Protein AF-A0A660UMA3-F1 (afdb_monomer_lite)

Foldseek 3Di:
DPDDDDDPVVVPDDLVNLLVVLVVVLVVQLVVQVCCLPDPVNCVVLVDSCSVVLSVLSNCLSVVLSVVVSVCPDPDSVRCCVPDVVSVVSVVVSVVVVVCCSVCSPPVVVVVVVVD

Radius of gyration: 18.8 Å; chains: 1; bounding box: 37×28×65 Å

Secondary structure (DSSP, 8-state):
---SSS-GGGGG--HHHHHHHHHHHHHHHHHHHHHHHH-HHHHHHHT-SGGGGGHHHHHHHHHHHHHHHHTT-SSSHHHHHHH-HHHHHHHHHHHHHHHHHHHHHHHHHHHHHTT-

Structure (m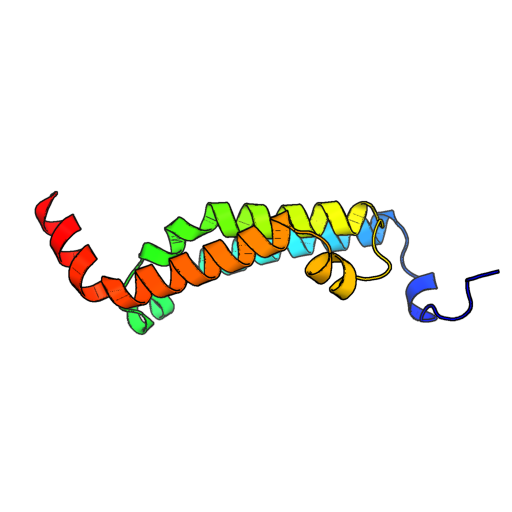mCIF, N/CA/C/O backbone):
data_AF-A0A660UMA3-F1
#
_entry.id   AF-A0A660UMA3-F1
#
loop_
_atom_site.group_PDB
_atom_site.id
_atom_site.type_symbol
_atom_site.label_atom_id
_atom_site.label_alt_id
_atom_site.label_comp_id
_atom_site.label_asym_id
_atom_site.label_entity_id
_atom_site.label_seq_id
_atom_site.pdbx_PDB_ins_code
_atom_site.Cartn_x
_atom_site.Cartn_y
_atom_site.Cartn_z
_atom_site.occupancy
_atom_site.B_iso_or_equiv
_atom_site.auth_seq_id
_atom_site.auth_comp_id
_atom_site.auth_asym_id
_atom_site.auth_atom_id
_atom_site.pdbx_PDB_model_num
ATOM 1 N N . ALA A 1 1 ? 10.921 -11.819 -33.090 1.00 39.62 1 ALA A N 1
ATOM 2 C CA . ALA A 1 1 ? 10.062 -10.691 -33.497 1.00 39.62 1 ALA A CA 1
ATOM 3 C C . ALA A 1 1 ? 8.926 -10.500 -32.493 1.00 39.62 1 ALA A C 1
ATOM 5 O O . ALA A 1 1 ? 7.891 -11.109 -32.684 1.00 39.62 1 ALA A O 1
ATOM 6 N N . VAL A 1 2 ? 9.103 -9.690 -31.439 1.00 38.75 2 VAL A N 1
ATOM 7 C CA . VAL A 1 2 ? 7.988 -9.103 -30.659 1.00 38.75 2 VAL A CA 1
ATOM 8 C C . VAL A 1 2 ? 8.496 -7.817 -29.989 1.00 38.75 2 VAL A C 1
ATOM 10 O O . VAL A 1 2 ? 8.976 -7.842 -28.866 1.00 38.75 2 VAL A O 1
ATOM 13 N N . ALA A 1 3 ? 8.445 -6.688 -30.695 1.00 47.72 3 ALA A N 1
ATOM 14 C CA . ALA A 1 3 ? 8.703 -5.361 -30.115 1.00 47.72 3 ALA A CA 1
ATOM 15 C C . ALA A 1 3 ? 7.902 -4.281 -30.862 1.00 47.72 3 ALA A C 1
ATOM 17 O O . ALA A 1 3 ? 8.418 -3.223 -31.197 1.00 47.72 3 ALA A O 1
ATOM 18 N N . ARG A 1 4 ? 6.643 -4.579 -31.212 1.00 47.53 4 ARG A N 1
ATOM 19 C CA . ARG A 1 4 ? 5.805 -3.682 -32.030 1.00 47.53 4 ARG A CA 1
ATOM 20 C C . ARG A 1 4 ? 4.614 -3.077 -31.282 1.00 47.53 4 ARG A C 1
ATOM 22 O O . ARG A 1 4 ? 3.744 -2.513 -31.922 1.00 47.53 4 ARG A O 1
ATOM 29 N N . ASN A 1 5 ? 4.575 -3.185 -29.949 1.00 56.69 5 ASN A N 1
ATOM 30 C CA . ASN A 1 5 ? 3.426 -2.738 -29.148 1.00 56.69 5 ASN A CA 1
ATOM 31 C C . ASN A 1 5 ? 3.786 -2.026 -27.831 1.00 56.69 5 ASN A C 1
ATOM 33 O O . ASN A 1 5 ? 2.961 -1.954 -26.924 1.00 56.69 5 ASN A O 1
ATOM 37 N N . HIS A 1 6 ? 5.011 -1.519 -27.675 1.00 60.38 6 HIS A N 1
ATOM 38 C CA . HIS A 1 6 ? 5.351 -0.699 -26.507 1.00 60.38 6 HIS A CA 1
ATOM 39 C C . HIS A 1 6 ? 5.175 0.780 -26.832 1.00 60.38 6 HIS A C 1
ATOM 41 O O . HIS A 1 6 ? 5.535 1.237 -27.917 1.00 60.38 6 HIS A O 1
ATOM 47 N N . ARG A 1 7 ? 4.557 1.515 -25.899 1.00 68.00 7 ARG A N 1
ATOM 48 C CA . ARG A 1 7 ? 4.317 2.951 -26.051 1.00 68.00 7 ARG A CA 1
ATOM 49 C C . ARG A 1 7 ? 5.671 3.656 -26.198 1.00 68.00 7 ARG A C 1
ATOM 51 O O . ARG A 1 7 ? 6.563 3.370 -25.402 1.00 68.00 7 ARG A O 1
ATOM 58 N N . PRO A 1 8 ? 5.830 4.589 -27.151 1.00 67.25 8 PRO A N 1
ATOM 59 C CA . PRO A 1 8 ? 7.105 5.267 -27.398 1.00 67.25 8 PRO A CA 1
ATOM 60 C C . PRO A 1 8 ? 7.641 6.019 -26.169 1.00 67.25 8 PRO A C 1
ATOM 62 O O . PRO A 1 8 ? 8.845 6.207 -26.042 1.00 67.25 8 PRO A O 1
ATOM 65 N N . THR A 1 9 ? 6.773 6.372 -25.216 1.00 70.12 9 THR A N 1
ATOM 66 C CA . THR A 1 9 ? 7.162 6.962 -23.930 1.00 70.12 9 THR A CA 1
ATOM 67 C C . THR A 1 9 ? 8.043 6.048 -23.072 1.00 70.12 9 THR A C 1
ATOM 69 O O . THR A 1 9 ? 8.801 6.560 -22.258 1.00 70.12 9 THR A O 1
ATOM 72 N N . LEU A 1 10 ? 8.005 4.717 -23.253 1.00 66.31 10 LEU A N 1
ATOM 73 C CA . LEU A 1 10 ? 8.838 3.790 -22.472 1.00 66.31 10 LEU A CA 1
ATOM 74 C C . LEU A 1 10 ? 10.337 3.912 -22.787 1.00 66.31 10 LEU A C 1
ATOM 76 O O . LEU A 1 10 ? 11.157 3.536 -21.958 1.00 66.31 10 LEU A O 1
ATOM 80 N N . ILE A 1 11 ? 10.695 4.462 -23.952 1.00 69.50 11 ILE A N 1
ATOM 81 C CA . ILE A 1 11 ? 12.086 4.572 -24.424 1.00 69.50 11 ILE A CA 1
ATOM 82 C C . ILE A 1 11 ? 12.920 5.504 -23.527 1.00 69.50 11 ILE A C 1
ATOM 84 O O . ILE A 1 11 ? 14.139 5.380 -23.471 1.00 69.50 11 ILE A O 1
ATOM 88 N N . GLN A 1 12 ? 12.273 6.420 -22.802 1.00 75.62 12 GLN A N 1
ATOM 89 C CA . GLN A 1 12 ? 12.945 7.406 -21.951 1.00 75.62 12 GLN A CA 1
ATOM 90 C C . GLN A 1 12 ? 13.220 6.911 -20.521 1.00 75.62 12 GLN A C 1
ATOM 92 O O . GLN A 1 12 ? 13.933 7.582 -19.778 1.00 75.62 12 GLN A O 1
ATOM 97 N N . TYR A 1 13 ? 12.671 5.763 -20.112 1.00 79.25 13 TYR A N 1
ATOM 98 C CA . TYR A 1 13 ? 12.861 5.249 -18.756 1.00 79.25 13 TYR A CA 1
ATOM 99 C C . TYR A 1 13 ? 14.098 4.356 -18.695 1.00 79.25 13 TYR A C 1
ATOM 101 O O . TYR A 1 13 ? 14.100 3.249 -19.233 1.00 79.25 13 TYR A O 1
ATOM 109 N N . THR A 1 14 ? 15.139 4.814 -18.001 1.00 86.69 14 THR A N 1
ATOM 110 C CA . THR A 1 14 ? 16.272 3.947 -17.663 1.00 86.69 14 THR A CA 1
ATOM 111 C C . THR A 1 14 ? 15.886 2.971 -16.540 1.00 86.69 14 THR A C 1
ATOM 113 O O . THR A 1 14 ? 15.015 3.291 -15.718 1.00 86.69 14 THR A O 1
ATOM 116 N N . PRO A 1 15 ? 16.512 1.782 -16.463 1.00 85.38 15 PRO A N 1
ATOM 117 C CA . PRO A 1 15 ? 16.269 0.823 -15.382 1.00 85.38 15 PRO A CA 1
ATOM 118 C C . PRO A 1 15 ? 16.489 1.412 -13.979 1.00 85.38 15 PRO A C 1
ATOM 120 O O . PRO A 1 15 ? 15.739 1.103 -13.047 1.00 85.38 15 PRO A O 1
ATOM 123 N N . GLU A 1 16 ? 17.479 2.294 -13.827 1.00 89.62 16 GLU A N 1
ATOM 124 C CA . GLU A 1 16 ? 17.785 2.975 -12.567 1.00 89.62 16 GLU A CA 1
ATOM 125 C C . GLU A 1 16 ? 16.663 3.942 -12.180 1.00 89.62 16 GLU A C 1
ATOM 127 O O . GLU A 1 16 ? 16.148 3.880 -11.062 1.00 89.62 16 GLU A O 1
ATOM 132 N N . LEU A 1 17 ? 16.224 4.794 -13.117 1.00 90.50 17 LEU A N 1
ATOM 133 C CA . LEU A 1 17 ? 15.121 5.727 -12.880 1.00 90.50 17 LEU A CA 1
ATOM 134 C C . LEU A 1 17 ? 13.849 4.969 -12.490 1.00 90.50 17 LEU A C 1
ATOM 136 O O . LEU A 1 17 ? 13.178 5.337 -11.526 1.00 90.50 17 LEU A O 1
ATOM 140 N N . LEU A 1 18 ? 13.536 3.886 -13.203 1.00 89.81 18 LEU A N 1
ATOM 141 C CA . LEU A 1 18 ? 12.358 3.072 -12.921 1.00 89.81 18 LEU A CA 1
ATOM 142 C C . LEU A 1 18 ? 12.419 2.453 -11.516 1.00 89.81 18 LEU A C 1
ATOM 144 O O . LEU A 1 18 ? 11.433 2.489 -10.781 1.00 89.81 18 LEU A O 1
ATOM 148 N N . THR A 1 19 ? 13.587 1.954 -11.114 1.00 90.44 19 THR A N 1
ATOM 149 C CA . THR A 1 19 ? 13.825 1.419 -9.766 1.00 90.44 19 THR A CA 1
ATOM 150 C C . THR A 1 19 ? 13.602 2.478 -8.685 1.00 90.44 19 THR A C 1
ATOM 152 O O . THR A 1 19 ? 12.927 2.207 -7.685 1.00 90.44 19 THR A O 1
ATOM 155 N N . HIS A 1 20 ? 14.099 3.700 -8.896 1.00 93.56 20 HIS A N 1
ATOM 156 C CA . HIS A 1 20 ? 13.879 4.814 -7.972 1.00 93.56 20 HIS A CA 1
ATOM 157 C C . HIS A 1 20 ? 12.398 5.185 -7.863 1.00 93.56 20 HIS A C 1
ATOM 159 O O . HIS A 1 20 ? 11.886 5.326 -6.752 1.00 93.56 20 HIS A O 1
ATOM 165 N N . LEU A 1 21 ? 11.689 5.283 -8.990 1.00 94.19 21 LEU A N 1
ATOM 166 C CA . LEU A 1 21 ? 10.262 5.610 -9.004 1.00 94.19 21 LEU A CA 1
ATOM 167 C C . LEU A 1 21 ? 9.415 4.535 -8.305 1.00 94.19 21 LEU A C 1
ATOM 169 O O . LEU A 1 21 ? 8.521 4.873 -7.526 1.00 94.19 21 LEU A O 1
ATOM 173 N N . ILE A 1 22 ? 9.709 3.249 -8.525 1.00 93.06 22 ILE A N 1
ATOM 174 C CA . ILE A 1 22 ? 9.013 2.139 -7.852 1.00 93.06 22 ILE A CA 1
ATOM 175 C C . ILE A 1 22 ? 9.274 2.176 -6.343 1.00 93.06 22 ILE A C 1
ATOM 177 O O . ILE A 1 22 ? 8.338 2.096 -5.551 1.00 93.06 22 ILE A O 1
ATOM 181 N N . THR A 1 23 ? 10.531 2.339 -5.930 1.00 94.19 23 THR A N 1
ATOM 182 C CA . THR A 1 23 ? 10.896 2.339 -4.505 1.00 94.19 23 THR A CA 1
ATOM 183 C C . THR A 1 23 ? 10.282 3.527 -3.764 1.00 94.19 23 THR A C 1
ATOM 185 O O . THR A 1 23 ? 9.706 3.357 -2.688 1.00 94.19 23 THR A O 1
ATOM 188 N N . LEU A 1 24 ? 10.350 4.727 -4.351 1.00 96.88 24 LEU A N 1
ATOM 189 C CA . LEU A 1 24 ? 9.771 5.931 -3.754 1.00 96.88 24 LEU A CA 1
ATOM 190 C C . LEU A 1 24 ? 8.248 5.845 -3.663 1.00 96.88 24 LEU A C 1
ATOM 192 O O . LEU A 1 24 ? 7.685 6.123 -2.607 1.00 96.88 24 LEU A O 1
ATOM 196 N N . SER A 1 25 ? 7.577 5.425 -4.738 1.00 96.38 25 SER A N 1
ATOM 197 C CA . SER A 1 25 ? 6.116 5.285 -4.728 1.00 96.38 25 SER A CA 1
ATOM 198 C C . SER A 1 25 ? 5.641 4.232 -3.725 1.00 96.38 25 SER A C 1
ATOM 200 O O . SER A 1 25 ? 4.657 4.472 -3.028 1.00 96.38 25 SER A O 1
ATOM 202 N N . ALA A 1 26 ? 6.364 3.117 -3.576 1.00 96.31 26 ALA A N 1
ATOM 203 C CA . ALA A 1 26 ? 6.082 2.111 -2.555 1.00 96.31 26 ALA A CA 1
ATOM 204 C C . ALA A 1 26 ? 6.176 2.691 -1.132 1.00 96.31 26 ALA A C 1
ATOM 206 O O . ALA A 1 26 ? 5.257 2.516 -0.331 1.00 96.31 26 ALA A O 1
ATOM 207 N N . GLY A 1 27 ? 7.244 3.436 -0.827 1.00 96.94 27 GLY A N 1
ATOM 208 C CA . GLY A 1 27 ? 7.397 4.104 0.468 1.00 96.94 27 GLY A CA 1
ATOM 209 C C . GLY A 1 27 ? 6.282 5.118 0.741 1.00 96.94 27 GLY A C 1
ATOM 210 O O . GLY A 1 27 ? 5.665 5.088 1.806 1.00 96.94 27 GLY A O 1
ATOM 211 N N . ILE A 1 28 ? 5.964 5.963 -0.246 1.00 97.69 28 ILE A N 1
ATOM 212 C CA . ILE A 1 28 ? 4.879 6.951 -0.148 1.00 97.69 28 ILE A CA 1
ATOM 213 C C . ILE A 1 28 ? 3.531 6.260 0.079 1.00 97.69 28 ILE A C 1
ATOM 215 O O . ILE A 1 28 ? 2.757 6.724 0.910 1.00 97.69 28 ILE A O 1
ATOM 219 N N . ALA A 1 29 ? 3.251 5.142 -0.596 1.00 96.38 29 ALA A N 1
ATOM 220 C CA . ALA A 1 29 ? 2.003 4.402 -0.421 1.00 96.38 29 ALA A CA 1
ATOM 221 C C . ALA A 1 29 ? 1.841 3.863 1.011 1.00 96.38 29 ALA A C 1
ATOM 223 O O . ALA A 1 29 ? 0.765 3.987 1.598 1.00 96.38 29 ALA A O 1
ATOM 224 N N . VAL A 1 30 ? 2.911 3.315 1.598 1.00 96.25 30 VAL A N 1
ATOM 225 C CA . VAL A 1 30 ? 2.897 2.833 2.991 1.00 96.25 30 VAL A CA 1
ATOM 226 C C . VAL A 1 30 ? 2.677 3.986 3.969 1.00 96.25 30 VAL A C 1
ATOM 228 O O . VAL A 1 30 ? 1.831 3.882 4.856 1.00 96.25 30 VAL A O 1
ATOM 231 N N . VAL A 1 31 ? 3.395 5.100 3.797 1.00 95.94 31 VAL A N 1
ATOM 232 C CA . VAL A 1 31 ? 3.241 6.286 4.656 1.00 95.94 31 VAL A CA 1
ATOM 233 C C . VAL A 1 31 ? 1.845 6.893 4.517 1.00 95.94 31 VAL A C 1
ATOM 235 O O . VAL A 1 31 ? 1.225 7.242 5.518 1.00 95.94 31 VAL A O 1
ATOM 238 N N . ALA A 1 32 ? 1.306 6.971 3.301 1.00 95.06 32 ALA A N 1
ATOM 239 C CA . ALA A 1 32 ? -0.050 7.451 3.067 1.00 95.06 32 ALA A CA 1
ATOM 240 C C . ALA A 1 32 ? -1.088 6.576 3.783 1.00 95.06 32 ALA A C 1
ATOM 242 O O . ALA A 1 32 ? -1.999 7.107 4.416 1.00 95.06 32 ALA A O 1
ATOM 243 N N . PHE A 1 33 ? -0.925 5.249 3.748 1.00 92.75 33 PHE A N 1
ATOM 244 C CA . PHE A 1 33 ? -1.799 4.335 4.480 1.00 92.75 33 PHE A CA 1
ATOM 245 C C . PHE A 1 33 ? -1.668 4.491 6.003 1.00 92.75 33 PHE A C 1
ATOM 247 O O . PHE A 1 33 ? -2.678 4.505 6.701 1.00 92.75 33 PHE A O 1
ATOM 254 N N . LEU A 1 34 ? -0.447 4.659 6.519 1.00 92.12 34 LEU A N 1
ATOM 255 C CA . LEU A 1 34 ? -0.196 4.944 7.936 1.00 92.12 34 LEU A CA 1
ATOM 256 C C . LEU A 1 34 ? -0.928 6.205 8.402 1.00 92.12 34 LEU A C 1
ATOM 258 O O . LEU A 1 34 ? -1.656 6.169 9.392 1.00 92.12 34 LEU A O 1
ATOM 262 N N . LEU A 1 35 ? -0.760 7.304 7.665 1.00 91.94 35 LEU A N 1
ATOM 263 C CA . LEU A 1 35 ? -1.414 8.577 7.967 1.00 91.94 35 LEU A CA 1
ATOM 264 C C . LEU A 1 35 ? -2.937 8.465 7.859 1.00 91.94 35 LEU A C 1
ATOM 266 O O . LEU A 1 35 ? -3.652 9.025 8.685 1.00 91.94 35 LEU A O 1
ATOM 270 N N . TYR A 1 36 ? -3.436 7.713 6.877 1.00 88.75 36 TYR A N 1
ATOM 271 C CA . TYR A 1 36 ? -4.860 7.429 6.737 1.00 88.75 36 TYR A CA 1
ATOM 272 C C . TYR A 1 36 ? -5.414 6.645 7.933 1.00 88.75 36 TYR A C 1
ATOM 274 O O . TYR A 1 36 ? -6.439 7.040 8.489 1.00 88.75 36 TYR A O 1
ATOM 282 N N . GLY A 1 37 ? -4.738 5.569 8.348 1.00 85.62 37 GLY A N 1
ATOM 283 C CA . GLY A 1 37 ? -5.179 4.705 9.445 1.00 85.62 37 GLY A CA 1
ATOM 284 C C . GLY A 1 37 ? -5.129 5.378 10.819 1.00 85.62 37 GLY A C 1
ATOM 285 O O . GLY A 1 37 ? -5.924 5.031 11.685 1.00 85.62 37 GLY A O 1
ATOM 286 N N . LEU A 1 38 ? -4.233 6.352 11.001 1.00 85.94 38 LEU A N 1
ATOM 287 C CA . LEU A 1 38 ? -4.093 7.140 12.232 1.00 85.94 38 LEU A CA 1
ATOM 288 C C . LEU A 1 38 ? -4.926 8.429 12.247 1.00 85.94 38 LEU A C 1
ATOM 290 O O . LEU A 1 38 ? -5.011 9.088 13.280 1.00 85.94 38 LEU A O 1
ATOM 294 N N . SER A 1 39 ? -5.510 8.829 11.117 1.00 87.31 39 SER A N 1
ATOM 295 C CA . SER A 1 39 ? -6.247 10.088 11.030 1.00 87.31 39 SER A CA 1
ATOM 296 C C . SER A 1 39 ? -7.507 10.056 11.894 1.00 87.31 39 SER A C 1
ATOM 298 O O . SER A 1 39 ? -8.357 9.178 11.735 1.00 87.31 39 SER A O 1
ATOM 300 N N . GLU A 1 40 ? -7.691 11.085 12.724 1.00 81.50 40 GLU A N 1
ATOM 301 C CA . GLU A 1 40 ? -8.909 11.289 13.522 1.00 81.50 40 GLU A CA 1
ATOM 302 C C . GLU A 1 40 ? -10.176 11.289 12.658 1.00 81.50 40 GLU A C 1
ATOM 304 O O . GLU A 1 40 ? -11.218 10.795 13.078 1.00 81.50 40 GLU A O 1
ATOM 309 N N . ARG A 1 41 ? -10.082 11.774 11.412 1.00 80.69 41 ARG A N 1
ATOM 310 C CA . ARG A 1 41 ? -11.193 11.751 10.454 1.00 80.69 41 ARG A CA 1
ATOM 311 C C . ARG A 1 41 ? -11.610 10.325 10.099 1.00 80.69 41 ARG A C 1
ATOM 313 O O . ARG A 1 41 ? -12.804 10.053 10.010 1.00 80.69 41 ARG A O 1
ATOM 320 N N . THR A 1 42 ? -10.648 9.428 9.893 1.00 79.62 42 THR A N 1
ATOM 321 C CA . THR A 1 42 ? -10.909 8.011 9.603 1.00 79.62 42 THR A CA 1
ATOM 322 C C . THR A 1 42 ? -11.521 7.334 10.824 1.00 79.62 42 THR A C 1
ATOM 324 O O . THR A 1 42 ? -12.537 6.653 10.701 1.00 79.62 42 THR A O 1
ATOM 327 N N . VAL A 1 43 ? -10.970 7.594 12.013 1.00 79.44 43 VAL A N 1
ATOM 328 C CA . VAL A 1 43 ? -11.511 7.066 13.274 1.00 79.44 43 VAL A CA 1
ATOM 329 C C . VAL A 1 43 ? -12.946 7.544 13.496 1.00 79.44 43 VAL A C 1
ATOM 331 O O . VAL A 1 43 ? -13.807 6.731 13.808 1.00 79.44 43 VAL A O 1
ATOM 334 N N . ALA A 1 44 ? -13.238 8.824 13.260 1.00 77.12 44 ALA A N 1
ATOM 335 C CA . ALA A 1 44 ? -14.584 9.380 13.386 1.00 77.12 44 ALA A CA 1
ATOM 336 C C . ALA A 1 44 ? -15.562 8.823 12.337 1.00 77.12 44 ALA A C 1
ATOM 338 O O . ALA A 1 44 ? -16.734 8.612 12.637 1.00 77.12 44 ALA A O 1
ATOM 339 N N . GLN A 1 45 ? -15.096 8.572 11.110 1.00 77.25 45 GLN A N 1
ATOM 340 C CA . GLN A 1 45 ? -15.938 8.061 10.026 1.00 77.25 45 GLN A CA 1
ATOM 341 C C . GLN A 1 45 ? -16.329 6.592 10.222 1.00 77.25 45 GLN A C 1
ATOM 343 O O . GLN A 1 45 ? -17.439 6.203 9.863 1.00 77.25 45 GLN A O 1
ATOM 348 N N . PHE A 1 46 ? -15.424 5.777 10.762 1.00 73.25 46 PHE A N 1
ATOM 349 C CA . PHE A 1 46 ? -15.647 4.341 10.930 1.00 73.25 46 PHE A CA 1
ATOM 350 C C . PHE A 1 46 ? -15.916 3.925 12.380 1.00 73.25 46 PHE A C 1
ATOM 352 O O . PHE A 1 46 ? -16.259 2.771 12.615 1.00 73.25 46 PHE A O 1
ATOM 359 N N . GLY A 1 47 ? -15.773 4.841 13.342 1.00 68.12 47 GLY A N 1
ATOM 360 C CA . GLY A 1 47 ? -15.955 4.568 14.768 1.00 68.12 47 GLY A CA 1
ATOM 361 C C . GLY A 1 47 ? -14.935 3.571 15.314 1.00 68.12 47 GLY A C 1
ATOM 362 O O . GLY A 1 47 ? -15.287 2.730 16.131 1.00 68.12 47 GLY A O 1
ATOM 363 N N . THR A 1 48 ? -13.710 3.548 14.775 1.00 70.38 48 THR A N 1
ATOM 364 C CA . THR A 1 48 ? -12.659 2.633 15.241 1.00 70.38 48 THR A CA 1
ATOM 365 C C . THR A 1 48 ? -11.260 3.009 14.730 1.00 70.38 48 THR A C 1
ATOM 367 O O . THR A 1 48 ? -11.092 3.448 13.593 1.00 70.38 48 THR A O 1
ATOM 370 N N . SER A 1 49 ? -10.240 2.777 15.567 1.00 72.81 49 SER A N 1
ATOM 371 C CA . SER A 1 49 ? -8.807 2.887 15.233 1.00 72.81 49 SER A CA 1
ATOM 372 C C . SER A 1 49 ? -8.182 1.553 14.765 1.00 72.81 49 SER A C 1
ATOM 374 O O . SER A 1 49 ? -6.982 1.456 14.510 1.00 72.81 49 SER A O 1
ATOM 376 N N . TYR A 1 50 ? -8.973 0.483 14.610 1.00 75.19 50 TYR A N 1
ATOM 377 C CA . TYR A 1 50 ? -8.447 -0.867 14.341 1.00 75.19 50 TYR A CA 1
ATOM 378 C C . TYR A 1 50 ? -7.827 -1.040 12.944 1.00 75.19 50 TYR A C 1
ATOM 380 O O . TYR A 1 50 ? -7.106 -2.007 12.700 1.00 75.19 50 TYR A O 1
ATOM 388 N N . PHE A 1 51 ? -8.018 -0.083 12.034 1.00 77.19 51 PHE A N 1
ATOM 389 C CA . PHE A 1 51 ? -7.433 -0.112 10.690 1.00 77.19 51 PHE A CA 1
ATOM 390 C C . PHE A 1 51 ? -5.905 -0.220 10.692 1.00 77.19 51 PHE A C 1
ATOM 392 O O . PHE A 1 51 ? -5.340 -0.863 9.800 1.00 77.19 51 PHE A O 1
ATOM 399 N N . ILE A 1 52 ? -5.238 0.330 11.713 1.00 85.38 52 ILE A N 1
ATOM 400 C CA . ILE A 1 52 ? -3.780 0.264 11.838 1.00 85.38 52 ILE A CA 1
ATOM 401 C C . ILE A 1 52 ? -3.259 -1.174 11.958 1.00 85.38 52 ILE A 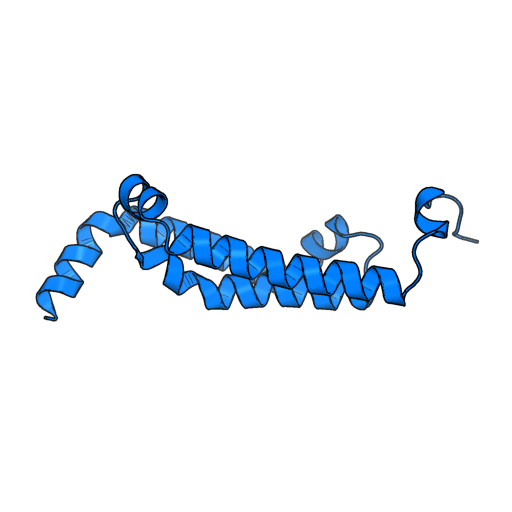C 1
ATOM 403 O O . ILE A 1 52 ? -2.164 -1.467 11.483 1.00 85.38 52 ILE A O 1
ATOM 407 N N . TYR A 1 53 ? -4.053 -2.111 12.487 1.00 86.75 53 TYR A N 1
ATOM 408 C CA . TYR A 1 53 ? -3.651 -3.518 12.589 1.00 86.75 53 TYR A CA 1
ATOM 409 C C . TYR A 1 53 ? -3.525 -4.206 11.226 1.00 86.75 53 TYR A C 1
ATOM 411 O O . TYR A 1 53 ? -2.852 -5.228 11.112 1.00 86.75 53 TYR A O 1
ATOM 419 N N . THR A 1 54 ? -4.109 -3.635 10.169 1.00 90.75 54 THR A N 1
ATOM 420 C CA . THR A 1 54 ? -3.924 -4.140 8.799 1.00 90.75 54 THR A CA 1
ATOM 421 C C . THR A 1 54 ? -2.632 -3.647 8.139 1.00 90.75 54 THR A C 1
ATOM 423 O O . THR A 1 54 ? -2.292 -4.105 7.047 1.00 90.75 54 THR A O 1
ATOM 426 N N . LEU A 1 55 ? -1.870 -2.764 8.798 1.00 92.38 55 LEU A N 1
ATOM 427 C CA . LEU A 1 55 ? -0.633 -2.189 8.269 1.00 92.38 55 LEU A CA 1
ATOM 428 C C . LEU A 1 55 ? 0.390 -3.241 7.810 1.00 92.38 55 LEU A C 1
ATOM 430 O O . LEU A 1 55 ? 0.857 -3.109 6.679 1.00 92.38 55 LEU A O 1
ATOM 434 N N . PRO A 1 56 ? 0.743 -4.288 8.590 1.00 93.38 56 PRO A N 1
ATOM 435 C CA . PRO A 1 56 ? 1.730 -5.272 8.138 1.00 93.38 56 PRO A CA 1
ATOM 436 C C . PRO A 1 56 ? 1.321 -5.956 6.827 1.00 93.38 56 PRO A C 1
ATOM 438 O O . PRO A 1 56 ? 2.165 -6.259 5.984 1.00 93.38 56 PRO A O 1
ATOM 441 N N . LEU A 1 57 ? 0.013 -6.144 6.625 1.00 9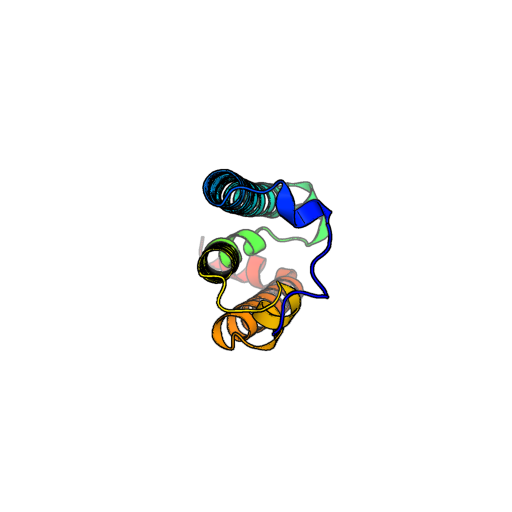4.12 57 LEU A N 1
ATOM 442 C CA . LEU A 1 57 ? -0.540 -6.744 5.417 1.00 94.12 57 LEU A CA 1
ATOM 443 C C . LEU A 1 57 ? -0.442 -5.796 4.214 1.00 94.12 57 LEU A C 1
ATOM 445 O O . LEU A 1 57 ? -0.053 -6.224 3.127 1.00 94.12 57 LEU A O 1
ATOM 449 N N . VAL A 1 58 ? -0.728 -4.504 4.411 1.00 94.06 58 VAL A N 1
ATOM 450 C CA . VAL A 1 58 ? -0.552 -3.471 3.375 1.00 94.06 58 VAL A CA 1
ATOM 451 C C . VAL A 1 58 ? 0.921 -3.329 2.994 1.00 94.06 58 VAL A C 1
ATOM 453 O O . VAL A 1 58 ? 1.249 -3.306 1.809 1.00 94.06 58 VAL A O 1
ATOM 456 N N . VAL A 1 59 ? 1.818 -3.306 3.981 1.00 95.75 59 VAL A N 1
ATOM 457 C CA . VAL A 1 59 ? 3.272 -3.261 3.769 1.00 95.75 59 VAL A CA 1
ATOM 458 C C . VAL A 1 59 ? 3.731 -4.447 2.920 1.00 95.75 59 VAL A C 1
ATOM 460 O O . VAL A 1 59 ? 4.447 -4.260 1.933 1.00 95.75 59 VAL A O 1
ATOM 463 N N . TYR A 1 60 ? 3.269 -5.658 3.245 1.00 95.62 60 TYR A N 1
ATOM 464 C CA . TYR A 1 60 ? 3.549 -6.844 2.438 1.00 95.62 60 TYR A CA 1
ATOM 465 C C . TYR A 1 60 ? 3.035 -6.697 0.999 1.00 95.62 60 TYR A C 1
ATOM 467 O O . TYR A 1 60 ? 3.789 -6.955 0.059 1.00 95.62 60 TYR A O 1
ATOM 475 N N . ALA A 1 61 ? 1.782 -6.266 0.812 1.00 94.75 61 ALA A N 1
ATOM 476 C CA . ALA A 1 61 ? 1.182 -6.096 -0.513 1.00 94.75 61 ALA A CA 1
ATOM 477 C C . ALA A 1 61 ? 2.004 -5.134 -1.383 1.00 94.75 61 ALA A C 1
ATOM 479 O O . ALA A 1 61 ? 2.366 -5.465 -2.515 1.00 94.75 61 ALA A O 1
ATOM 480 N N . VAL A 1 62 ? 2.335 -3.964 -0.831 1.00 96.12 62 VAL A N 1
ATOM 481 C CA . VAL A 1 62 ? 3.069 -2.902 -1.527 1.00 96.12 62 VAL A CA 1
ATOM 482 C C . VAL A 1 62 ? 4.471 -3.368 -1.909 1.00 96.12 62 VAL A C 1
ATOM 484 O O . VAL A 1 62 ? 4.857 -3.256 -3.074 1.00 96.12 62 VAL A O 1
ATOM 487 N N . PHE A 1 63 ? 5.226 -3.952 -0.974 1.00 94.75 63 PHE A N 1
ATOM 488 C CA . PHE A 1 63 ? 6.574 -4.430 -1.282 1.00 94.75 63 PHE A CA 1
ATOM 489 C C . PHE A 1 63 ? 6.579 -5.634 -2.219 1.00 94.75 63 PHE A C 1
ATOM 491 O O . PHE A 1 63 ? 7.460 -5.735 -3.074 1.00 94.75 63 PHE A O 1
ATOM 498 N N . ARG A 1 64 ? 5.581 -6.519 -2.132 1.00 94.12 64 ARG A N 1
ATOM 499 C CA . ARG A 1 64 ? 5.435 -7.618 -3.087 1.00 94.12 64 ARG A CA 1
ATOM 500 C C . ARG A 1 64 ? 5.185 -7.088 -4.496 1.00 94.12 64 ARG A C 1
ATOM 502 O O . ARG A 1 64 ? 5.852 -7.529 -5.431 1.00 94.12 64 ARG A O 1
ATOM 509 N N . PHE A 1 65 ? 4.285 -6.120 -4.643 1.00 92.81 65 PHE A N 1
ATOM 510 C CA . PHE A 1 65 ? 4.020 -5.480 -5.928 1.00 92.81 65 PHE A CA 1
ATOM 511 C C . PHE A 1 65 ? 5.265 -4.776 -6.486 1.00 92.81 65 PHE A C 1
ATOM 513 O O . PHE A 1 65 ? 5.603 -4.969 -7.657 1.00 92.81 65 PHE A O 1
ATOM 520 N N . ALA A 1 66 ? 5.988 -4.027 -5.648 1.00 93.12 66 ALA A N 1
ATOM 521 C CA . ALA A 1 66 ? 7.239 -3.371 -6.024 1.00 93.12 66 ALA A CA 1
ATOM 522 C C . ALA A 1 66 ? 8.295 -4.387 -6.494 1.00 93.12 66 ALA A C 1
ATOM 524 O O . ALA A 1 66 ? 8.828 -4.259 -7.595 1.00 93.12 66 ALA A O 1
ATOM 525 N N . MET A 1 67 ? 8.527 -5.453 -5.721 1.00 92.19 67 MET A N 1
ATOM 526 C CA . MET A 1 67 ? 9.469 -6.520 -6.068 1.00 92.19 67 MET A CA 1
ATOM 527 C C . MET A 1 67 ? 9.118 -7.192 -7.404 1.00 92.19 67 MET A C 1
ATOM 529 O O . MET A 1 67 ? 10.003 -7.411 -8.231 1.00 92.19 67 MET A O 1
ATOM 533 N N . LEU A 1 68 ? 7.847 -7.541 -7.632 1.00 91.62 68 LEU A N 1
ATOM 534 C CA . LEU A 1 68 ? 7.426 -8.182 -8.884 1.00 91.62 68 LEU A CA 1
ATOM 535 C C . LEU A 1 68 ? 7.534 -7.227 -10.079 1.00 91.62 68 LEU A C 1
ATOM 537 O O . LEU A 1 68 ? 7.884 -7.667 -11.174 1.00 91.62 68 LEU A O 1
ATOM 541 N N . SER A 1 69 ? 7.282 -5.935 -9.860 1.00 90.06 69 SER A N 1
ATOM 542 C CA . SER A 1 69 ? 7.437 -4.902 -10.887 1.00 90.06 69 SER A CA 1
ATOM 543 C C . SER A 1 69 ? 8.902 -4.741 -11.298 1.00 90.06 69 SER A C 1
ATOM 545 O O . SER A 1 69 ? 9.199 -4.703 -12.488 1.00 90.06 69 SER A O 1
ATOM 547 N N . MET A 1 70 ? 9.828 -4.742 -10.332 1.00 89.06 70 MET A N 1
ATOM 548 C CA . MET A 1 70 ? 11.273 -4.654 -10.595 1.00 89.06 70 MET A CA 1
ATOM 549 C C . MET A 1 70 ? 11.827 -5.894 -11.306 1.00 89.06 70 MET A C 1
ATOM 551 O O . MET A 1 70 ? 12.750 -5.779 -12.106 1.00 89.06 70 MET A O 1
ATOM 555 N N . LYS A 1 71 ? 11.260 -7.083 -11.057 1.00 87.12 71 LYS A N 1
ATOM 556 C CA . LYS A 1 71 ? 11.661 -8.317 -11.755 1.00 87.12 71 LYS A CA 1
ATOM 557 C C . LYS A 1 71 ? 11.265 -8.341 -13.233 1.00 87.12 71 LYS A C 1
ATOM 559 O O . LYS A 1 71 ? 11.778 -9.183 -13.965 1.00 87.12 71 LYS A O 1
ATOM 564 N N . GLY A 1 72 ? 10.320 -7.501 -13.665 1.00 82.56 72 GLY A N 1
ATOM 565 C CA . GLY A 1 72 ? 9.866 -7.451 -15.059 1.00 82.56 72 GLY A CA 1
ATOM 566 C C . GLY A 1 72 ? 9.271 -8.766 -15.582 1.00 82.56 72 GLY A C 1
ATOM 567 O O . GLY A 1 72 ? 9.235 -8.992 -16.786 1.00 82.56 72 GLY A O 1
ATOM 568 N N . THR A 1 73 ? 8.822 -9.664 -14.696 1.00 77.81 73 THR A N 1
ATOM 569 C CA . THR A 1 73 ? 8.348 -11.012 -15.073 1.00 77.81 73 THR A CA 1
ATOM 570 C C . THR A 1 73 ? 6.993 -10.986 -15.788 1.00 77.81 73 THR A C 1
ATOM 572 O O . THR A 1 73 ? 6.621 -11.951 -16.453 1.00 77.81 73 THR A O 1
ATOM 575 N N . TYR A 1 74 ? 6.248 -9.886 -15.661 1.00 82.25 74 TYR A N 1
ATOM 576 C CA . TYR A 1 74 ? 4.918 -9.720 -16.237 1.00 82.25 74 TYR A CA 1
ATOM 577 C C . TYR A 1 74 ? 4.921 -8.629 -17.318 1.00 82.25 74 TYR A C 1
ATOM 579 O O . TYR A 1 74 ? 5.598 -7.617 -17.139 1.00 82.25 74 TYR A O 1
ATOM 587 N N . PRO A 1 75 ? 4.124 -8.770 -18.399 1.00 77.19 75 PRO A N 1
ATOM 588 C CA . PRO A 1 75 ? 4.045 -7.775 -19.478 1.00 77.19 75 PRO A CA 1
ATOM 589 C C . PRO A 1 75 ? 3.545 -6.396 -19.026 1.00 77.19 75 PRO A C 1
ATOM 591 O O . PRO A 1 75 ? 3.711 -5.409 -19.737 1.00 77.19 75 PRO A O 1
ATOM 594 N N . GLY A 1 76 ? 2.887 -6.332 -17.867 1.00 82.94 76 GLY A N 1
ATOM 595 C CA . GLY A 1 76 ? 2.364 -5.105 -17.292 1.00 82.94 76 GLY A CA 1
ATOM 596 C C . GLY A 1 76 ? 1.799 -5.310 -15.883 1.00 82.94 76 GLY A C 1
ATOM 597 O O . GLY A 1 76 ? 1.655 -6.449 -15.426 1.00 82.94 76 GLY A O 1
ATOM 598 N N . PRO A 1 77 ? 1.446 -4.211 -15.195 1.00 84.25 77 PRO A N 1
ATOM 599 C CA . PRO A 1 77 ? 1.000 -4.234 -13.801 1.00 84.25 77 PRO A CA 1
ATOM 600 C C . PRO A 1 77 ? -0.341 -4.953 -13.612 1.00 84.25 77 PRO A C 1
ATOM 602 O O . PRO A 1 77 ? -0.546 -5.614 -12.601 1.00 84.25 77 PRO A O 1
ATOM 605 N N . THR A 1 78 ? -1.245 -4.885 -14.592 1.00 87.62 78 THR A N 1
ATOM 606 C CA . THR A 1 78 ? -2.532 -5.597 -14.540 1.00 87.62 78 THR A CA 1
ATOM 607 C C . THR A 1 78 ? -2.330 -7.109 -14.535 1.00 87.62 78 THR A C 1
ATOM 609 O O . THR A 1 78 ? -2.919 -7.813 -13.722 1.00 87.62 78 THR A O 1
ATOM 612 N N . GLU A 1 79 ? -1.445 -7.607 -15.400 1.00 86.94 79 GLU A N 1
ATOM 613 C CA . GLU A 1 79 ? -1.169 -9.039 -15.506 1.00 86.94 79 GLU A CA 1
ATOM 614 C C . GLU A 1 79 ? -0.482 -9.572 -14.242 1.00 86.94 79 GLU A C 1
ATOM 616 O O . GLU A 1 79 ? -0.773 -10.680 -13.801 1.00 86.94 79 GLU A O 1
ATOM 621 N N . LEU A 1 80 ? 0.384 -8.762 -13.623 1.00 89.06 80 LEU A N 1
ATOM 622 C CA . LEU A 1 80 ? 0.998 -9.054 -12.327 1.00 89.06 80 LEU A CA 1
ATOM 623 C C . LEU A 1 80 ? -0.074 -9.285 -11.256 1.00 89.06 80 LEU A C 1
ATOM 625 O O . LEU A 1 80 ? -0.056 -10.315 -10.583 1.00 89.06 80 LEU A O 1
ATOM 629 N N . ILE A 1 81 ? -1.036 -8.365 -11.138 1.00 89.00 81 ILE A N 1
ATOM 630 C CA . ILE A 1 81 ? -2.129 -8.456 -10.158 1.00 89.00 81 ILE A CA 1
ATOM 631 C C . ILE A 1 81 ? -3.007 -9.689 -10.426 1.00 89.00 81 ILE A C 1
ATOM 633 O O . ILE A 1 81 ? -3.421 -10.376 -9.492 1.00 89.00 81 ILE A O 1
ATOM 637 N N . LEU A 1 82 ? -3.278 -9.997 -11.696 1.00 91.06 82 LEU A N 1
ATOM 638 C CA . LEU A 1 82 ? -4.150 -11.107 -12.096 1.00 91.06 82 LEU A CA 1
ATOM 639 C C . LEU A 1 82 ? -3.485 -12.488 -12.040 1.00 91.06 82 LEU A C 1
ATOM 641 O O . LEU A 1 82 ? -4.192 -13.494 -11.962 1.00 91.06 82 LEU A O 1
ATOM 645 N N . ARG A 1 83 ? -2.153 -12.571 -12.067 1.00 89.50 83 ARG A N 1
ATOM 646 C CA . ARG A 1 83 ? -1.436 -13.858 -12.061 1.00 89.50 83 ARG A CA 1
ATOM 647 C C . ARG A 1 83 ? -0.752 -14.190 -10.742 1.00 89.50 83 ARG A C 1
ATOM 649 O O . ARG A 1 83 ? -0.567 -15.373 -10.450 1.00 89.50 83 ARG A O 1
ATOM 656 N N . ASP A 1 84 ? -0.375 -13.198 -9.938 1.00 92.50 84 ASP A N 1
ATOM 657 C CA . ASP A 1 84 ? 0.308 -13.459 -8.674 1.00 92.50 84 ASP A CA 1
ATOM 658 C C . ASP A 1 84 ? -0.681 -13.873 -7.570 1.00 92.50 84 ASP A C 1
ATOM 660 O O . ASP A 1 84 ? -1.315 -13.047 -6.911 1.00 92.50 84 ASP A O 1
ATOM 664 N N . ARG A 1 85 ? -0.800 -15.191 -7.353 1.00 92.69 85 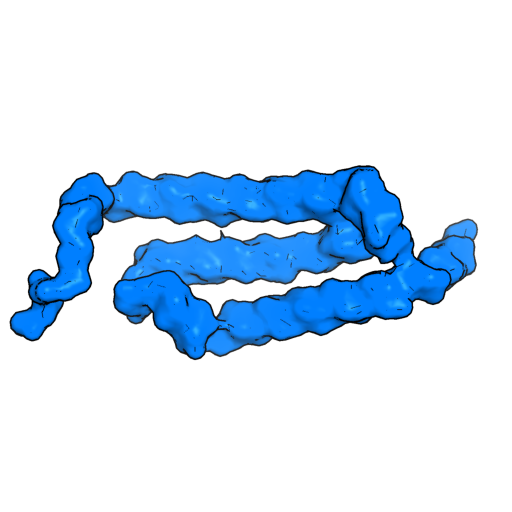ARG A N 1
ATOM 665 C CA . ARG A 1 85 ? -1.710 -15.769 -6.345 1.00 92.69 85 ARG A CA 1
ATOM 666 C C . ARG A 1 85 ? -1.476 -15.232 -4.929 1.00 92.69 85 ARG A C 1
ATOM 668 O O . ARG A 1 85 ? -2.463 -14.945 -4.256 1.00 92.69 85 ARG A O 1
ATOM 675 N N . PRO A 1 86 ? -0.230 -15.081 -4.436 1.00 92.12 86 PRO A N 1
ATOM 676 C CA . PRO A 1 86 ? -0.052 -14.590 -3.076 1.00 92.12 86 PRO A CA 1
ATOM 677 C C . PRO A 1 86 ? -0.454 -13.118 -2.929 1.00 92.12 86 PRO A C 1
ATOM 679 O O . PRO A 1 86 ? -1.042 -12.775 -1.911 1.00 92.12 86 PRO A O 1
ATOM 682 N N . PHE A 1 87 ? -0.234 -12.268 -3.939 1.00 92.12 87 PHE A N 1
ATOM 683 C CA . PHE A 1 87 ? -0.734 -10.890 -3.932 1.00 92.12 87 PHE A CA 1
ATOM 684 C C . PHE A 1 87 ? -2.269 -10.836 -3.889 1.00 92.12 87 PHE A C 1
ATOM 686 O O . PHE A 1 87 ? -2.838 -10.074 -3.109 1.00 92.12 87 PHE A O 1
ATOM 693 N N . GLN A 1 88 ? -2.951 -11.693 -4.655 1.00 94.38 88 GLN A N 1
ATOM 694 C CA . GLN A 1 88 ? -4.414 -11.806 -4.594 1.00 94.38 88 GLN A CA 1
ATOM 695 C C . GLN A 1 88 ? -4.903 -12.247 -3.217 1.00 94.38 88 GLN A C 1
ATOM 697 O O . GLN A 1 88 ? -5.838 -11.654 -2.682 1.00 94.38 88 GLN A O 1
ATOM 702 N N . LEU A 1 89 ? -4.253 -13.251 -2.622 1.00 95.69 89 LEU A N 1
ATOM 703 C CA . LEU A 1 89 ? -4.587 -13.721 -1.280 1.00 95.69 89 LEU A CA 1
ATOM 704 C C . LEU A 1 89 ? -4.449 -12.595 -0.250 1.00 95.69 89 LEU A C 1
ATOM 706 O O . LEU A 1 89 ? -5.315 -12.445 0.607 1.00 95.69 89 LEU A O 1
ATOM 710 N N . THR A 1 90 ? -3.400 -11.778 -0.358 1.00 94.25 90 THR A N 1
ATOM 711 C CA . THR A 1 90 ? -3.207 -10.602 0.495 1.00 94.25 90 THR A CA 1
ATOM 712 C C . THR A 1 90 ? -4.340 -9.594 0.345 1.00 94.25 90 THR A C 1
ATOM 714 O O . THR A 1 90 ? -4.861 -9.138 1.358 1.00 94.25 90 THR A O 1
ATOM 717 N N . ILE A 1 91 ? -4.760 -9.274 -0.885 1.00 92.44 91 ILE A N 1
ATOM 718 C CA . ILE A 1 91 ? -5.887 -8.357 -1.119 1.00 92.44 91 ILE A CA 1
ATOM 719 C C . ILE A 1 91 ? -7.173 -8.918 -0.516 1.00 92.44 91 ILE A C 1
ATOM 721 O O . ILE A 1 91 ? -7.884 -8.200 0.181 1.00 92.44 91 ILE A O 1
ATOM 725 N N . VAL A 1 92 ? -7.470 -10.198 -0.749 1.00 95.81 92 VAL A N 1
ATOM 726 C CA . VAL A 1 92 ? -8.676 -10.842 -0.210 1.00 95.81 92 VAL A CA 1
ATOM 727 C C . VAL A 1 92 ? -8.650 -10.840 1.318 1.00 95.81 92 VAL A C 1
ATOM 729 O O . VAL A 1 92 ? -9.626 -10.438 1.944 1.00 95.81 92 VAL A O 1
ATOM 732 N N . MET A 1 93 ? -7.524 -11.218 1.926 1.00 94.69 93 MET A N 1
ATOM 733 C CA . MET A 1 93 ? -7.350 -11.196 3.380 1.00 94.69 93 MET A CA 1
ATOM 734 C C . MET A 1 93 ? -7.518 -9.783 3.943 1.00 94.69 93 MET A C 1
ATOM 736 O O . MET A 1 93 ? -8.172 -9.601 4.967 1.00 94.69 93 MET A O 1
ATOM 740 N N . TRP A 1 94 ? -6.982 -8.776 3.254 1.00 93.75 94 TRP A N 1
ATOM 741 C CA . TRP A 1 94 ? -7.103 -7.380 3.655 1.00 93.75 94 TRP A CA 1
ATOM 742 C C . TRP A 1 94 ? -8.552 -6.891 3.589 1.00 93.75 94 TRP A C 1
ATOM 744 O O . TRP A 1 94 ? -9.0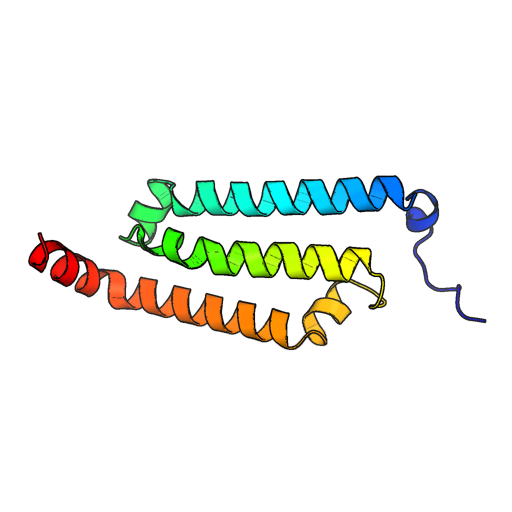40 -6.307 4.553 1.00 93.75 94 TRP A O 1
ATOM 754 N N . MET A 1 95 ? -9.268 -7.207 2.506 1.00 92.69 95 MET A N 1
ATOM 755 C CA . MET A 1 95 ? -10.694 -6.899 2.350 1.00 92.69 95 MET A CA 1
ATOM 756 C C . MET A 1 95 ? -11.542 -7.558 3.442 1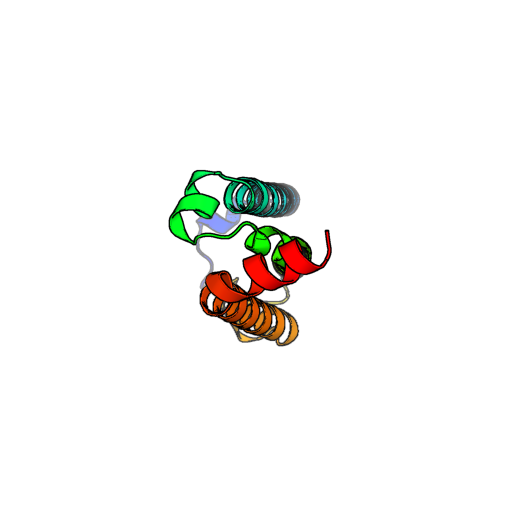.00 92.69 95 MET A C 1
ATOM 758 O O . MET A 1 95 ? -12.419 -6.915 4.014 1.00 92.69 95 MET A O 1
ATOM 762 N N . VAL A 1 96 ? -11.268 -8.824 3.769 1.00 93.31 96 VAL A N 1
ATOM 763 C CA . VAL A 1 96 ? -11.971 -9.535 4.846 1.00 93.31 96 VAL A CA 1
ATOM 764 C C . VAL A 1 96 ? -11.702 -8.877 6.200 1.00 93.31 96 VAL A C 1
ATOM 766 O O . VAL A 1 96 ? -12.651 -8.616 6.934 1.00 93.31 96 VAL A O 1
ATOM 769 N N . LEU A 1 97 ? -10.446 -8.547 6.519 1.00 90.00 97 LEU A N 1
ATOM 770 C CA . LEU A 1 97 ? -10.106 -7.855 7.769 1.00 90.00 97 LEU A CA 1
ATOM 771 C C . LEU A 1 97 ? -10.784 -6.486 7.874 1.00 90.00 97 LEU A C 1
ATOM 773 O O . LEU A 1 97 ? -11.318 -6.151 8.928 1.00 90.00 97 LEU A O 1
ATOM 777 N N . MET A 1 98 ? -10.818 -5.726 6.778 1.00 87.56 98 MET A N 1
ATOM 778 C CA . MET A 1 98 ? -11.521 -4.443 6.707 1.00 87.56 98 MET A CA 1
ATOM 779 C C . MET A 1 98 ? -13.012 -4.599 7.015 1.00 87.56 98 MET A C 1
ATOM 781 O O . MET A 1 98 ? -13.545 -3.876 7.855 1.00 87.56 98 MET A O 1
ATOM 785 N N . LEU A 1 99 ? -13.681 -5.572 6.389 1.00 88.50 99 LEU A N 1
ATOM 786 C CA . LEU A 1 99 ? -15.101 -5.837 6.634 1.00 88.50 99 LEU A CA 1
ATOM 787 C C . LEU A 1 99 ? -15.364 -6.263 8.082 1.00 88.50 99 LEU A C 1
ATOM 789 O O . LEU A 1 99 ? -16.315 -5.774 8.687 1.00 88.50 99 LEU A O 1
ATOM 793 N N . VAL A 1 100 ? -14.508 -7.121 8.645 1.00 87.31 100 VAL A N 1
ATOM 794 C CA . VAL A 1 100 ? -14.605 -7.564 10.043 1.00 87.31 100 VAL A CA 1
ATOM 795 C C . VAL A 1 100 ? -14.441 -6.383 11.000 1.00 87.31 100 VAL A C 1
ATOM 797 O O . VAL A 1 100 ? -15.251 -6.218 11.908 1.00 87.31 100 VAL A O 1
ATOM 800 N N . PHE A 1 101 ? -13.444 -5.520 10.803 1.00 84.75 101 PHE A N 1
ATOM 801 C CA . PHE A 1 101 ? -13.247 -4.361 11.679 1.00 84.75 101 PHE A CA 1
ATOM 802 C C . PHE A 1 101 ? -14.398 -3.360 11.600 1.00 84.75 101 PHE A C 1
ATOM 804 O O . PHE A 1 101 ? -14.822 -2.847 12.635 1.00 84.75 101 PHE A O 1
ATOM 811 N N . ILE A 1 102 ? -14.959 -3.141 10.410 1.00 83.06 102 ILE A N 1
ATOM 812 C CA . ILE A 1 102 ? -16.131 -2.277 10.238 1.00 83.06 102 ILE A CA 1
ATOM 813 C C . ILE A 1 102 ? -17.368 -2.893 10.909 1.00 83.06 102 ILE A C 1
ATOM 815 O O . ILE A 1 102 ? -18.085 -2.194 11.621 1.00 83.06 102 ILE A O 1
ATOM 819 N N . SER A 1 103 ? -17.627 -4.194 10.735 1.00 82.12 103 SER A N 1
ATOM 820 C CA . SER A 1 103 ? -18.825 -4.833 11.301 1.00 82.12 103 SER A CA 1
ATOM 821 C C . SER A 1 103 ? -18.763 -4.984 12.821 1.00 82.12 103 SER A C 1
ATOM 823 O O . SER A 1 103 ? -19.785 -4.884 13.498 1.00 82.12 103 SER A O 1
ATOM 825 N N . TYR A 1 104 ? -17.573 -5.244 13.365 1.00 75.69 104 TYR A N 1
ATOM 826 C CA . TYR A 1 104 ? -17.366 -5.461 14.796 1.00 75.69 104 TYR A CA 1
ATOM 827 C C . TYR A 1 104 ? -16.963 -4.196 15.563 1.00 75.69 104 TYR A C 1
ATOM 829 O O . TYR A 1 104 ? -16.825 -4.282 16.784 1.00 75.69 104 TYR A O 1
ATOM 837 N N . SER A 1 105 ? -16.835 -3.040 14.897 1.00 68.75 105 SER A N 1
ATOM 838 C CA . SER A 1 105 ? -16.482 -1.747 15.513 1.00 68.75 105 SER A CA 1
ATOM 839 C C . SER A 1 105 ? -17.231 -1.514 16.836 1.00 68.75 105 SER A C 1
ATOM 841 O O . SER A 1 105 ? -16.592 -1.290 17.860 1.00 68.75 105 SER A O 1
ATOM 843 N N . ARG A 1 106 ? -18.558 -1.724 16.870 1.00 65.06 106 ARG A N 1
ATOM 844 C CA . ARG A 1 106 ? -19.378 -1.496 18.076 1.00 65.06 106 ARG A CA 1
ATOM 845 C C . ARG A 1 106 ? -19.142 -2.490 19.225 1.00 65.06 106 ARG A C 1
ATOM 847 O O . ARG A 1 106 ? -19.382 -2.147 20.375 1.00 65.06 106 ARG A O 1
ATOM 854 N N . ASN A 1 107 ? -18.717 -3.723 18.937 1.00 63.72 107 ASN A N 1
ATOM 855 C CA . ASN A 1 107 ? -18.548 -4.778 19.950 1.00 63.72 107 ASN A CA 1
ATOM 856 C C . ASN A 1 107 ? -17.100 -4.904 20.448 1.00 63.72 107 ASN A C 1
ATOM 858 O O . ASN A 1 107 ? -16.886 -5.316 21.587 1.00 63.72 107 ASN A O 1
ATOM 862 N N . ILE A 1 108 ? -16.105 -4.565 19.623 1.00 59.97 108 ILE A N 1
ATOM 863 C CA . ILE A 1 108 ? -14.688 -4.677 20.006 1.00 59.97 108 ILE A CA 1
ATOM 864 C C . ILE A 1 108 ? -14.303 -3.583 21.008 1.00 59.97 108 ILE A C 1
ATOM 866 O O . ILE A 1 108 ? -13.546 -3.872 21.933 1.00 59.97 108 ILE A O 1
ATOM 870 N N . GLU A 1 109 ? -14.866 -2.374 20.897 1.00 61.84 109 GLU A N 1
ATOM 871 C CA . GLU A 1 109 ? -14.629 -1.310 21.887 1.00 61.84 109 GLU A CA 1
ATOM 872 C C . GLU A 1 109 ? -15.032 -1.751 23.302 1.00 61.84 109 GLU A C 1
ATOM 874 O O . GLU A 1 109 ? -14.274 -1.555 24.251 1.00 61.84 109 GLU A O 1
ATOM 879 N N . LEU A 1 110 ? -16.173 -2.436 23.426 1.00 63.19 110 LEU A N 1
ATOM 880 C CA . LEU A 1 110 ? -16.672 -2.967 24.698 1.00 63.19 110 LEU A CA 1
ATOM 881 C C . LEU A 1 110 ? -15.778 -4.088 25.252 1.00 63.19 110 LEU A C 1
ATOM 883 O O . LEU A 1 110 ? -15.540 -4.151 26.456 1.00 63.19 110 LEU A O 1
ATOM 887 N N . TRP A 1 111 ? -15.257 -4.963 24.386 1.00 58.75 111 TRP A N 1
ATOM 888 C CA . TRP A 1 111 ? -14.376 -6.056 24.807 1.00 58.75 111 TRP A CA 1
ATOM 889 C C . TRP A 1 111 ? -13.006 -5.549 25.279 1.00 58.75 111 TRP A C 1
ATOM 891 O O . TRP A 1 111 ? -12.501 -6.014 26.298 1.00 58.75 111 TRP A O 1
ATOM 901 N N . ILE A 1 112 ? -12.426 -4.553 24.602 1.00 61.88 112 ILE A N 1
ATOM 902 C CA . ILE A 1 112 ? -11.133 -3.968 24.994 1.00 61.88 112 ILE A CA 1
ATOM 903 C C . ILE A 1 112 ? -11.253 -3.150 26.285 1.00 61.88 112 ILE A C 1
ATOM 905 O O . ILE A 1 112 ? -10.373 -3.254 27.135 1.00 61.88 112 ILE A O 1
ATOM 909 N N . GLN A 1 113 ? -12.343 -2.397 26.476 1.00 62.03 113 GLN A N 1
ATOM 910 C CA . GLN A 1 113 ? -12.596 -1.710 27.749 1.00 62.03 113 GLN A CA 1
ATOM 911 C C . GLN A 1 113 ? -12.794 -2.685 28.915 1.00 62.03 113 GLN A C 1
ATOM 913 O O . GLN A 1 113 ? -12.465 -2.340 30.036 1.00 62.03 113 GLN A O 1
ATOM 918 N N . SER A 1 114 ? -13.285 -3.906 28.671 1.00 68.81 114 SER A N 1
ATOM 919 C CA . SER A 1 114 ? -13.380 -4.935 29.720 1.00 68.81 114 SER A CA 1
ATOM 920 C C . SER A 1 114 ? -12.031 -5.552 30.118 1.00 68.81 114 SER A C 1
ATOM 922 O O . SER A 1 114 ? -11.946 -6.244 31.130 1.00 68.81 114 SER A O 1
ATOM 924 N N . LEU A 1 115 ? -10.990 -5.331 29.308 1.00 72.88 115 LEU A N 1
ATOM 925 C CA . LEU A 1 115 ? -9.633 -5.836 29.521 1.00 72.88 115 LEU A CA 1
ATOM 926 C C . LEU A 1 115 ? -8.719 -4.834 30.253 1.00 72.88 115 LEU A C 1
ATOM 928 O O . LEU A 1 115 ? -7.599 -5.210 30.602 1.00 72.88 115 LEU A O 1
ATOM 932 N N . TYR A 1 116 ? -9.183 -3.597 30.463 1.00 53.53 116 TYR A N 1
ATOM 933 C CA . TYR A 1 116 ? -8.504 -2.509 31.179 1.00 53.53 116 TYR A CA 1
ATOM 934 C C . TYR A 1 116 ? -9.253 -2.158 32.465 1.00 53.53 116 TYR A C 1
ATOM 936 O O . TYR A 1 116 ? -8.564 -1.925 33.483 1.00 53.53 116 TYR A O 1
#

pLDDT: mean 82.92, std 13.4, range [38.75, 97.69]

Sequence (116 aa):
AVARNHRPTLIQYTPELLTHLITLSAGIAVVAFLLYGLSERTVAQFGTSYFIYTLPLVVYAVFRFAMLSMKGTYPGPTELILRDRPFQLTIVMWMVLMLVFISYSRNIELWIQSLY